Protein AF-A0A4Y2RBB6-F1 (afdb_monomer_lite)

Secondary structure (DSSP, 8-state):
-EEEEEEEETTTTEEEEEEEEE----SHHHHHHHHHHHHHHTT--GGG-----------

Foldseek 3Di:
DKDWDWDADPVVRDIGTDDIDDDPDDDPVSVVVSVVVVCVVVVHDCVPDDDDDDDPDDD

Sequence (59 aa):
MSQITRYVNIKDGEESFVDFVISHQKTGRNLTEEIMQKLSSEGLDIQNCSGQGFEHGRK

pLDDT: mean 82.12, std 9.69, range [45.78, 91.94]

Organism: Araneus ventricosus (NCBI:txid182803)

Structure (mmCIF, N/CA/C/O backbone):
data_AF-A0A4Y2RBB6-F1
#
_entry.id   AF-A0A4Y2RBB6-F1
#
loop_
_atom_site.group_PDB
_atom_site.id
_atom_site.type_symbol
_atom_site.label_atom_id
_atom_site.label_alt_id
_atom_site.label_comp_id
_atom_site.label_asym_id
_atom_site.label_entity_id
_atom_site.label_seq_id
_atom_site.pdbx_PDB_ins_code
_atom_site.Cartn_x
_atom_site.Cartn_y
_atom_site.Cartn_z
_atom_site.occupancy
_atom_site.B_iso_or_equiv
_atom_site.auth_seq_id
_atom_site.auth_comp_id
_atom_site.auth_asym_id
_atom_site.auth_atom_id
_atom_site.pdbx_PDB_model_num
ATOM 1 N N . MET A 1 1 ? -7.782 10.765 7.891 1.00 73.44 1 MET A N 1
ATOM 2 C CA . MET A 1 1 ? -6.503 10.766 7.149 1.00 73.44 1 MET A CA 1
ATOM 3 C C . MET A 1 1 ? -6.762 9.992 5.875 1.00 73.44 1 MET A C 1
ATOM 5 O O . MET A 1 1 ? -7.392 8.947 5.969 1.00 73.44 1 MET A O 1
ATOM 9 N N . SER A 1 2 ? -6.391 10.514 4.711 1.00 75.44 2 SER A N 1
ATOM 10 C CA . SER A 1 2 ? -6.531 9.772 3.457 1.00 75.44 2 SER A CA 1
ATOM 11 C C . SER A 1 2 ? -5.183 9.206 3.050 1.00 75.44 2 SER A C 1
ATOM 13 O O . SER A 1 2 ? -4.140 9.805 3.308 1.00 75.44 2 SER A O 1
ATOM 15 N N . GLN A 1 3 ? -5.222 8.042 2.426 1.00 80.12 3 GLN A N 1
ATOM 16 C CA . GLN A 1 3 ? -4.069 7.432 1.791 1.00 80.12 3 GLN A CA 1
ATOM 17 C C . GLN A 1 3 ? -4.445 7.096 0.359 1.00 80.12 3 GLN A C 1
ATOM 19 O O . GLN A 1 3 ? -5.621 6.903 0.052 1.00 80.12 3 GLN A O 1
ATOM 24 N N . ILE A 1 4 ? -3.450 7.067 -0.516 1.00 87.19 4 ILE A N 1
ATOM 25 C CA . ILE A 1 4 ? -3.647 6.838 -1.942 1.00 87.19 4 ILE A CA 1
ATOM 26 C C . ILE A 1 4 ? -2.850 5.603 -2.319 1.00 87.19 4 ILE A C 1
ATOM 28 O O . ILE A 1 4 ? -1.638 5.574 -2.102 1.00 87.19 4 ILE A O 1
ATOM 32 N N . THR A 1 5 ? -3.518 4.627 -2.920 1.00 86.25 5 THR A N 1
ATOM 33 C CA . THR A 1 5 ? -2.858 3.478 -3.535 1.00 86.25 5 THR A CA 1
ATOM 34 C C . THR A 1 5 ? -2.604 3.799 -5.002 1.00 86.25 5 THR A C 1
ATOM 36 O O . THR A 1 5 ? -3.505 4.248 -5.716 1.00 86.25 5 THR A O 1
ATOM 39 N N . ARG A 1 6 ? -1.365 3.596 -5.459 1.00 90.56 6 ARG A N 1
ATOM 40 C CA . ARG A 1 6 ? -0.967 3.801 -6.856 1.00 90.56 6 ARG A CA 1
ATOM 41 C C . ARG A 1 6 ? -0.161 2.604 -7.335 1.00 90.56 6 ARG A C 1
ATOM 43 O O . ARG A 1 6 ? 0.675 2.086 -6.597 1.00 90.56 6 ARG A O 1
ATOM 50 N N . TYR A 1 7 ? -0.434 2.169 -8.556 1.00 88.12 7 TYR A N 1
ATOM 51 C CA . TYR A 1 7 ? 0.368 1.169 -9.243 1.00 88.12 7 TYR A CA 1
ATOM 52 C C . TYR A 1 7 ? 1.511 1.871 -9.969 1.00 88.12 7 TYR A C 1
ATOM 54 O O . TYR A 1 7 ? 1.277 2.873 -10.643 1.00 88.12 7 TYR A O 1
ATOM 62 N N . VAL A 1 8 ? 2.726 1.340 -9.840 1.00 88.44 8 VAL A N 1
ATOM 63 C CA . VAL A 1 8 ? 3.918 1.878 -10.500 1.00 88.44 8 VAL A CA 1
ATOM 64 C C . VAL A 1 8 ? 4.558 0.777 -11.334 1.00 88.44 8 VAL A C 1
ATOM 66 O O . VAL A 1 8 ? 5.032 -0.227 -10.798 1.00 88.44 8 VAL A O 1
ATOM 69 N N . ASN A 1 9 ? 4.608 0.977 -12.648 1.00 89.69 9 ASN A N 1
ATOM 70 C CA . ASN A 1 9 ? 5.408 0.159 -13.544 1.00 89.69 9 ASN A CA 1
ATOM 71 C C . ASN A 1 9 ? 6.830 0.732 -13.600 1.00 89.69 9 ASN A C 1
ATOM 73 O O . ASN A 1 9 ? 7.099 1.707 -14.295 1.00 89.69 9 ASN A O 1
ATOM 77 N N . ILE A 1 10 ? 7.759 0.102 -12.879 1.00 86.88 10 ILE A N 1
ATOM 78 C CA . ILE A 1 10 ? 9.153 0.564 -12.770 1.00 86.88 10 ILE A CA 1
ATOM 79 C C . ILE A 1 10 ? 9.892 0.509 -14.118 1.00 86.88 10 ILE A C 1
ATOM 81 O O . ILE A 1 10 ? 10.834 1.270 -14.321 1.00 86.88 10 ILE A O 1
ATOM 85 N N . LYS A 1 11 ? 9.489 -0.376 -15.042 1.00 89.69 11 LYS A N 1
ATOM 86 C CA . LYS A 1 11 ? 10.174 -0.520 -16.336 1.00 89.69 11 LYS A CA 1
ATOM 87 C C . LYS A 1 11 ? 9.949 0.689 -17.235 1.00 89.69 11 LYS A C 1
ATOM 89 O O . LYS A 1 11 ? 10.904 1.182 -17.825 1.00 89.69 11 LYS A O 1
ATOM 94 N N . ASP A 1 12 ? 8.706 1.151 -17.293 1.00 89.19 12 ASP A N 1
ATOM 95 C CA . ASP A 1 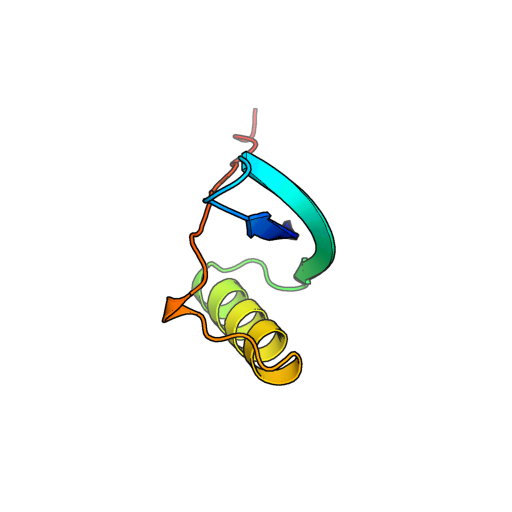12 ? 8.277 2.215 -18.205 1.00 89.19 12 ASP A CA 1
ATOM 96 C C . ASP A 1 12 ? 8.088 3.564 -17.484 1.00 89.19 12 ASP A C 1
ATOM 98 O O . ASP A 1 12 ? 7.865 4.591 -18.118 1.00 89.19 12 ASP A O 1
ATOM 102 N N . GLY A 1 13 ? 8.210 3.579 -16.151 1.00 85.81 13 GLY A N 1
ATOM 103 C CA . GLY A 1 13 ? 8.023 4.771 -15.321 1.00 85.81 13 GLY A CA 1
ATOM 104 C C . GLY A 1 13 ? 6.567 5.233 -15.229 1.00 85.81 13 GLY A C 1
ATOM 105 O O . GLY A 1 13 ? 6.314 6.374 -14.848 1.00 85.81 13 GLY A O 1
ATOM 106 N N . GLU A 1 14 ? 5.612 4.374 -15.590 1.00 91.94 14 GLU A N 1
ATOM 107 C CA . GLU A 1 14 ? 4.188 4.702 -15.584 1.00 91.94 14 GLU A CA 1
ATOM 108 C C . GLU A 1 14 ? 3.586 4.549 -14.187 1.00 91.94 14 GLU A C 1
ATOM 110 O O . GLU A 1 14 ? 3.846 3.577 -13.473 1.00 91.94 14 GLU A O 1
ATOM 115 N N . GLU A 1 15 ? 2.728 5.496 -13.817 1.00 91.25 15 GLU A N 1
ATOM 116 C CA . GLU A 1 15 ? 2.000 5.493 -12.554 1.00 91.25 15 GLU A CA 1
ATOM 117 C C . GLU A 1 15 ? 0.497 5.599 -12.820 1.00 91.25 15 GLU A C 1
ATOM 119 O O . GLU A 1 15 ? 0.046 6.418 -13.620 1.00 91.25 15 GLU A O 1
ATOM 124 N N . SER A 1 16 ? -0.292 4.757 -12.155 1.00 91.19 16 SER A N 1
ATOM 125 C CA . SER A 1 16 ? -1.752 4.731 -12.276 1.00 91.19 16 SER A CA 1
ATOM 126 C C . SER A 1 16 ? -2.415 4.808 -10.907 1.00 91.19 16 SER A C 1
ATOM 128 O O . SER A 1 16 ? -2.030 4.107 -9.969 1.00 91.19 16 SER A O 1
ATOM 130 N N . PHE A 1 17 ? -3.434 5.660 -10.791 1.00 90.38 17 PHE A N 1
ATOM 131 C CA . PHE A 1 17 ? -4.283 5.724 -9.605 1.00 90.38 17 PHE A CA 1
ATOM 132 C C . PHE A 1 17 ? -5.082 4.424 -9.453 1.00 90.38 17 PHE A C 1
ATOM 134 O O . PHE A 1 17 ? -5.642 3.933 -10.433 1.00 90.38 17 PHE A O 1
ATOM 141 N N . VAL A 1 18 ? -5.143 3.893 -8.229 1.00 86.75 18 VAL A N 1
ATOM 142 C CA . VAL A 1 18 ? -5.913 2.684 -7.908 1.00 86.75 18 VAL A CA 1
ATOM 143 C C . VAL A 1 18 ? -7.124 3.039 -7.051 1.00 86.75 18 VAL A C 1
ATOM 145 O O . VAL A 1 18 ? -8.253 2.860 -7.496 1.00 86.75 18 VAL A O 1
ATOM 148 N N . ASP A 1 19 ? -6.900 3.556 -5.839 1.00 86.88 19 ASP A N 1
ATOM 149 C CA . ASP A 1 19 ? -7.977 3.853 -4.888 1.00 86.88 19 ASP A CA 1
ATOM 150 C C . ASP A 1 19 ? 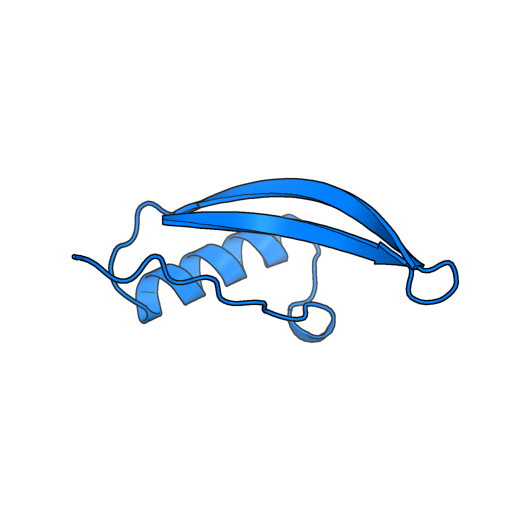-7.534 4.861 -3.808 1.00 86.88 19 ASP A C 1
ATOM 152 O O . ASP A 1 19 ? -6.338 5.093 -3.585 1.00 86.88 19 ASP A O 1
ATOM 156 N N . PHE A 1 20 ? -8.513 5.429 -3.101 1.00 86.00 20 PHE A N 1
ATOM 157 C CA . PHE A 1 20 ? -8.320 6.117 -1.829 1.00 86.00 20 PHE A CA 1
ATOM 158 C C . PHE A 1 20 ? -8.669 5.193 -0.662 1.00 86.00 20 PHE A C 1
ATOM 160 O O . PHE A 1 20 ? -9.807 4.755 -0.510 1.00 86.00 20 PHE A O 1
ATOM 167 N N . VAL A 1 21 ? -7.728 5.012 0.261 1.00 81.00 21 VAL A N 1
ATOM 168 C CA . VAL A 1 21 ? -8.030 4.417 1.565 1.00 81.00 21 VAL A CA 1
ATOM 169 C C . VAL A 1 21 ? -8.415 5.539 2.522 1.00 81.00 21 VAL A C 1
ATOM 171 O O . VAL A 1 21 ? -7.578 6.329 2.976 1.00 81.00 21 VAL A O 1
ATOM 174 N N . ILE A 1 22 ? -9.712 5.640 2.804 1.00 82.06 22 ILE A N 1
ATOM 175 C CA . ILE A 1 22 ? -10.247 6.578 3.791 1.00 82.06 22 ILE A CA 1
ATOM 176 C C . ILE A 1 22 ? -10.112 5.929 5.163 1.00 82.06 22 ILE A C 1
ATOM 178 O O . ILE A 1 22 ? -10.892 5.048 5.510 1.00 82.06 22 ILE A O 1
ATOM 182 N N . SER A 1 23 ? -9.130 6.376 5.947 1.00 79.25 23 SER A N 1
ATOM 183 C CA . SER A 1 23 ? -8.987 5.892 7.315 1.00 79.25 23 SER A CA 1
ATOM 184 C C . SER A 1 23 ? -9.870 6.676 8.277 1.00 79.25 23 SER A C 1
ATOM 186 O O . SER A 1 23 ? -9.839 7.917 8.325 1.00 79.25 23 SER A O 1
ATOM 188 N N . HIS A 1 24 ? -10.599 5.922 9.094 1.00 82.38 24 HIS A N 1
ATOM 189 C CA . HIS A 1 24 ? -11.429 6.434 10.184 1.00 82.38 24 HIS A CA 1
ATOM 190 C C . HIS A 1 24 ? -10.653 6.525 11.506 1.00 82.38 24 HIS A C 1
ATOM 192 O O . HIS A 1 24 ? -11.157 7.043 12.506 1.00 82.38 24 HIS A O 1
ATOM 198 N N . GLN A 1 25 ? -9.411 6.041 11.513 1.00 81.31 25 GLN A N 1
ATOM 199 C CA . GLN A 1 25 ? -8.557 5.949 12.684 1.00 81.31 25 GLN A CA 1
ATOM 200 C C . GLN A 1 25 ? -7.632 7.169 12.808 1.00 81.31 25 GLN A C 1
ATOM 202 O O . GLN A 1 25 ? -7.272 7.828 11.832 1.00 81.31 25 GLN A O 1
ATOM 207 N N . LYS A 1 26 ? -7.265 7.505 14.051 1.00 78.81 26 LYS A N 1
ATOM 208 C CA . LYS A 1 26 ? -6.438 8.688 14.374 1.00 78.81 26 LYS A CA 1
ATOM 209 C C . LYS A 1 26 ? -5.068 8.346 14.959 1.00 78.81 26 LYS A C 1
ATOM 211 O O . LYS A 1 26 ? -4.218 9.226 15.041 1.00 78.81 26 LYS A O 1
ATOM 216 N N . THR A 1 27 ? -4.859 7.104 15.394 1.00 81.94 27 THR A N 1
ATOM 217 C CA . THR A 1 27 ? -3.590 6.639 15.967 1.00 81.94 27 THR A CA 1
ATOM 218 C C . THR A 1 27 ? -2.793 5.881 14.910 1.00 81.94 27 THR A C 1
ATOM 220 O O . THR A 1 27 ? -3.373 5.197 14.069 1.00 81.94 27 THR A O 1
ATOM 223 N N . GLY A 1 28 ? -1.460 5.975 14.963 1.00 78.44 28 GLY A N 1
ATOM 224 C CA . GLY A 1 28 ? -0.588 5.319 13.980 1.00 78.44 28 GLY A CA 1
ATOM 225 C C . GLY A 1 28 ? -0.795 3.804 13.912 1.00 78.44 28 GLY A C 1
ATOM 226 O O . GLY A 1 28 ? -0.889 3.253 12.825 1.00 78.44 28 GLY A O 1
ATOM 227 N N . ARG A 1 29 ? -0.968 3.140 15.063 1.00 84.62 29 ARG A N 1
ATOM 228 C CA . ARG A 1 29 ? -1.218 1.692 15.115 1.00 84.62 29 ARG A CA 1
ATOM 229 C C . ARG A 1 29 ? -2.513 1.294 14.404 1.00 84.62 29 ARG A C 1
ATOM 231 O O . ARG A 1 29 ? -2.486 0.424 13.541 1.00 84.62 29 ARG A O 1
ATOM 238 N N . ASN A 1 30 ? -3.626 1.937 14.750 1.00 84.19 30 ASN A N 1
ATOM 239 C CA . ASN A 1 30 ? -4.927 1.587 14.181 1.00 84.19 30 ASN A CA 1
ATOM 240 C C . ASN A 1 30 ? -4.982 1.914 12.682 1.00 84.19 30 ASN A C 1
ATOM 242 O O . ASN A 1 30 ? -5.627 1.206 11.917 1.00 84.19 30 ASN A O 1
ATOM 246 N N . LEU A 1 31 ? -4.276 2.968 12.262 1.00 84.75 31 LEU A N 1
ATOM 247 C CA . LEU A 1 31 ? -4.090 3.299 10.856 1.00 84.75 31 LEU A CA 1
ATOM 248 C C . LEU A 1 31 ? -3.361 2.168 10.120 1.00 84.75 31 LEU A C 1
ATOM 250 O O . LEU A 1 31 ? -3.837 1.720 9.085 1.00 84.75 31 LEU A O 1
ATOM 254 N N . THR A 1 32 ? -2.238 1.680 10.656 1.00 85.19 32 THR A N 1
ATOM 255 C CA . THR A 1 32 ? -1.497 0.560 10.058 1.00 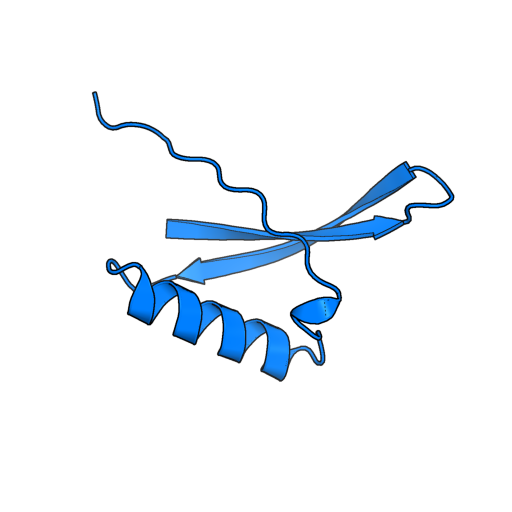85.19 32 THR A CA 1
ATOM 256 C C . THR A 1 32 ? -2.362 -0.692 9.936 1.00 85.19 32 THR A C 1
ATOM 258 O O . THR A 1 32 ? -2.35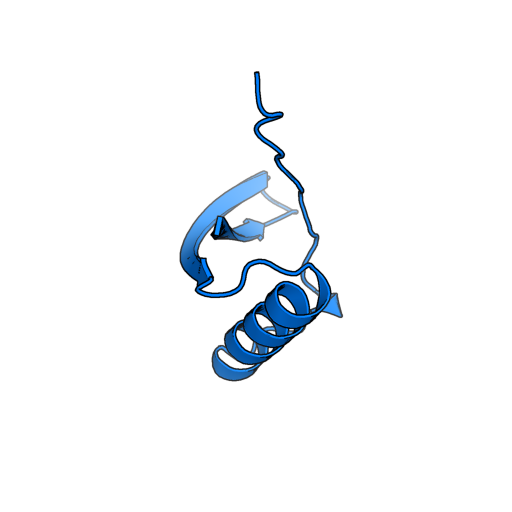5 -1.330 8.888 1.00 85.19 32 THR A O 1
ATOM 261 N N . GLU A 1 33 ? -3.139 -1.029 10.966 1.00 88.81 33 GLU A N 1
ATOM 262 C CA . GLU A 1 33 ? -4.042 -2.186 10.937 1.00 88.81 33 GLU A CA 1
ATOM 263 C C . GLU A 1 33 ? -5.111 -2.055 9.828 1.00 88.81 33 GLU A C 1
ATOM 265 O O . GLU A 1 33 ? -5.318 -3.004 9.071 1.00 88.81 33 GLU A O 1
ATOM 270 N N . GLU A 1 34 ? -5.724 -0.877 9.659 1.00 88.38 34 GLU A N 1
ATOM 271 C CA . GLU A 1 34 ? -6.735 -0.615 8.614 1.00 88.38 34 GLU A CA 1
ATOM 272 C C . GLU A 1 34 ? -6.139 -0.701 7.194 1.00 88.38 34 GLU A C 1
ATOM 274 O O . GLU A 1 34 ? -6.758 -1.265 6.290 1.00 88.38 34 GLU A O 1
ATOM 279 N N . ILE A 1 35 ? -4.903 -0.222 7.001 1.00 85.00 35 ILE A N 1
ATOM 280 C CA . ILE A 1 35 ? -4.170 -0.353 5.727 1.00 85.00 35 ILE A CA 1
ATOM 281 C C . ILE A 1 35 ? -3.925 -1.817 5.393 1.00 85.00 35 ILE A C 1
ATOM 283 O O . ILE A 1 35 ? -4.214 -2.259 4.283 1.00 85.00 35 ILE A O 1
ATOM 287 N N . MET A 1 36 ? -3.390 -2.569 6.356 1.00 88.25 36 MET A N 1
ATOM 288 C CA . MET A 1 36 ? -3.048 -3.975 6.163 1.00 88.25 36 MET A CA 1
ATOM 289 C C . MET A 1 36 ? -4.283 -4.804 5.803 1.00 88.25 36 MET A C 1
ATOM 291 O O . MET A 1 36 ? -4.216 -5.658 4.919 1.00 88.25 36 MET A O 1
ATOM 295 N N . GLN A 1 37 ? -5.425 -4.521 6.436 1.00 89.31 37 GLN A N 1
ATOM 296 C CA . GLN A 1 37 ? -6.698 -5.164 6.109 1.00 89.31 37 GLN A CA 1
ATOM 297 C C . GLN A 1 37 ? -7.168 -4.833 4.690 1.00 89.31 37 GLN A C 1
ATOM 299 O O . GLN A 1 37 ? -7.550 -5.741 3.953 1.00 89.31 37 GLN A O 1
ATOM 304 N N . LYS A 1 38 ? -7.109 -3.558 4.284 1.00 87.12 38 LYS A N 1
ATOM 305 C CA . LYS A 1 38 ? -7.516 -3.126 2.940 1.00 87.12 38 LYS A CA 1
ATOM 306 C C . LYS A 1 38 ? -6.639 -3.755 1.856 1.00 87.12 38 LYS A C 1
ATOM 308 O O . LYS A 1 38 ? -7.185 -4.381 0.951 1.00 87.12 38 LYS A O 1
ATOM 313 N N . LEU A 1 39 ? -5.312 -3.694 1.994 1.00 87.19 39 LEU A N 1
ATOM 314 C CA . LEU A 1 39 ? -4.381 -4.327 1.050 1.00 87.19 39 LEU A CA 1
ATOM 315 C C . LEU A 1 39 ? -4.633 -5.836 0.941 1.00 87.19 39 LEU A C 1
ATOM 317 O O . LEU A 1 39 ? -4.772 -6.362 -0.161 1.00 87.19 39 LEU A O 1
ATOM 321 N N . SER A 1 40 ? -4.792 -6.520 2.079 1.00 89.25 40 SER A N 1
ATOM 322 C CA . SER A 1 40 ? -5.090 -7.954 2.094 1.00 89.25 40 SER A CA 1
ATOM 323 C C . SER A 1 40 ? -6.418 -8.282 1.401 1.00 89.25 40 SER A C 1
ATOM 325 O O . SER A 1 40 ? -6.474 -9.249 0.643 1.00 89.25 40 SER A O 1
ATOM 327 N N . SER A 1 41 ? -7.465 -7.473 1.605 1.00 90.00 41 SER A N 1
ATOM 328 C CA . SER A 1 41 ? -8.769 -7.666 0.949 1.00 90.00 41 SER A CA 1
ATOM 329 C C . SER A 1 41 ? -8.721 -7.500 -0.574 1.00 90.00 41 SER A C 1
ATOM 331 O O . SER A 1 41 ? -9.544 -8.075 -1.281 1.00 90.00 41 SER A O 1
ATOM 333 N N . GLU A 1 42 ? -7.736 -6.755 -1.078 1.00 86.31 42 GLU A N 1
ATOM 334 C CA . GLU A 1 42 ? -7.504 -6.513 -2.506 1.00 86.31 42 GLU A CA 1
ATOM 335 C C . GLU A 1 42 ? -6.494 -7.495 -3.120 1.00 86.31 42 GLU A C 1
ATOM 337 O O . GLU A 1 42 ? -6.180 -7.403 -4.30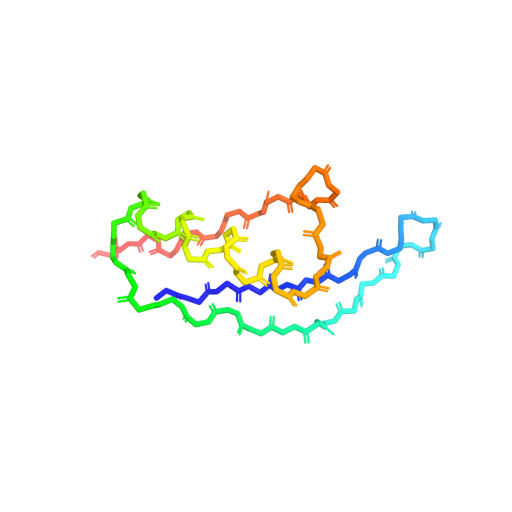5 1.00 86.31 42 GLU A O 1
ATOM 342 N N . GLY A 1 43 ? -5.980 -8.445 -2.331 1.00 89.06 43 GLY A N 1
ATOM 343 C CA . GLY A 1 43 ? -4.948 -9.384 -2.772 1.00 89.06 43 GLY A CA 1
ATOM 344 C C . GLY A 1 43 ? -3.574 -8.737 -2.969 1.00 89.06 43 GLY A C 1
ATOM 345 O O . GLY A 1 43 ? -2.731 -9.294 -3.670 1.00 89.06 43 GLY A O 1
ATOM 346 N N . LEU A 1 44 ? -3.344 -7.568 -2.365 1.00 86.56 44 LEU A N 1
ATOM 347 C CA . LEU A 1 44 ? -2.077 -6.849 -2.421 1.00 86.56 44 LEU A CA 1
ATOM 348 C C . LEU A 1 44 ? -1.176 -7.269 -1.257 1.00 86.56 44 LEU A C 1
ATOM 350 O O . LEU A 1 44 ? -1.577 -7.257 -0.092 1.00 86.56 44 LEU A O 1
ATOM 354 N N . ASP A 1 45 ? 0.069 -7.612 -1.578 1.00 85.75 45 ASP A N 1
ATOM 355 C CA . ASP A 1 45 ? 1.099 -7.908 -0.585 1.00 85.75 45 ASP A CA 1
ATOM 356 C C . ASP A 1 45 ? 1.836 -6.623 -0.194 1.00 85.75 45 ASP A C 1
ATOM 358 O O . ASP A 1 45 ? 2.428 -5.953 -1.044 1.00 85.75 45 ASP A O 1
ATOM 362 N N . ILE A 1 46 ? 1.847 -6.310 1.105 1.00 84.31 46 ILE A N 1
ATOM 363 C CA . ILE A 1 46 ? 2.569 -5.163 1.664 1.00 84.31 46 ILE A CA 1
ATOM 364 C C . ILE A 1 46 ? 4.066 -5.196 1.329 1.00 84.31 46 ILE A C 1
ATOM 366 O O . ILE A 1 46 ? 4.672 -4.138 1.200 1.00 84.31 46 ILE A O 1
ATOM 370 N N . GLN A 1 47 ? 4.668 -6.379 1.150 1.00 86.88 47 GLN A N 1
ATOM 371 C CA . GLN A 1 47 ? 6.081 -6.500 0.767 1.00 86.88 47 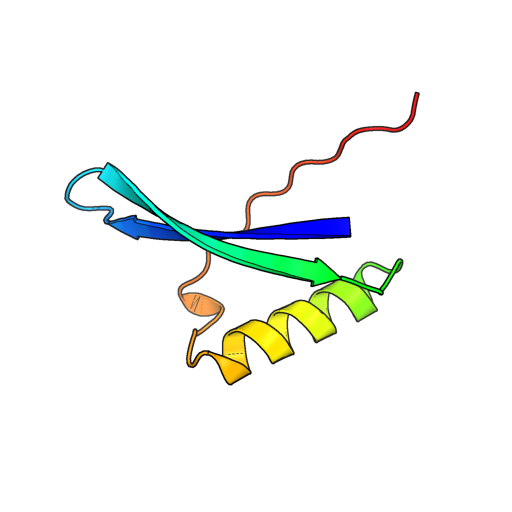GLN A CA 1
ATOM 372 C C . GLN A 1 47 ? 6.351 -5.946 -0.639 1.00 86.88 47 GLN A C 1
ATOM 374 O O . GLN A 1 47 ? 7.474 -5.555 -0.944 1.00 86.88 47 GLN A O 1
ATOM 379 N N . ASN A 1 48 ? 5.312 -5.864 -1.474 1.00 84.56 48 ASN A N 1
ATOM 380 C CA . ASN A 1 48 ? 5.357 -5.246 -2.797 1.00 84.56 48 ASN A CA 1
ATOM 381 C C . ASN A 1 48 ? 4.890 -3.778 -2.779 1.00 84.56 48 ASN A C 1
ATOM 383 O O . ASN A 1 48 ? 4.865 -3.128 -3.825 1.00 84.56 48 ASN A O 1
ATOM 387 N N . CYS A 1 49 ? 4.519 -3.233 -1.617 1.00 82.94 49 CYS A N 1
ATOM 388 C CA . CYS A 1 49 ? 4.111 -1.841 -1.462 1.00 82.94 49 CYS A CA 1
ATOM 389 C C . CYS A 1 49 ? 5.261 -0.998 -0.901 1.00 82.94 49 CYS A C 1
ATOM 391 O O . CYS A 1 49 ? 5.887 -1.344 0.097 1.00 82.94 49 CYS A O 1
ATOM 393 N N . SER A 1 50 ? 5.506 0.166 -1.503 1.00 81.38 50 SER A N 1
ATOM 394 C CA . SER A 1 50 ? 6.439 1.162 -0.965 1.00 81.38 50 SER A CA 1
ATOM 395 C C . SER A 1 50 ? 5.665 2.357 -0.419 1.00 81.38 50 SER A C 1
ATOM 397 O O . SER A 1 50 ? 4.983 3.061 -1.162 1.00 81.38 50 SER A O 1
ATOM 399 N N . GLY A 1 51 ? 5.756 2.574 0.894 1.00 74.69 51 GLY A N 1
ATOM 400 C CA . GLY A 1 51 ? 5.084 3.685 1.561 1.00 74.69 51 GLY A CA 1
ATOM 401 C C . GLY A 1 51 ? 5.752 5.026 1.258 1.00 74.69 51 GLY A C 1
ATOM 402 O O . GLY A 1 51 ? 6.967 5.163 1.381 1.00 74.69 51 GLY A O 1
ATOM 403 N N . GLN A 1 52 ? 4.950 6.034 0.915 1.00 72.38 52 GLN A N 1
ATOM 404 C CA . GLN A 1 52 ? 5.374 7.433 0.847 1.00 72.38 52 GLN A CA 1
ATOM 405 C C . GLN A 1 52 ? 4.501 8.247 1.802 1.00 72.38 52 GLN A C 1
ATOM 407 O O . GLN A 1 52 ? 3.278 8.275 1.664 1.00 72.38 52 GLN A O 1
ATOM 412 N N . GLY A 1 53 ? 5.123 8.870 2.801 1.00 68.81 53 GLY A N 1
ATOM 413 C CA . GLY A 1 53 ? 4.427 9.678 3.797 1.00 68.81 53 GLY A CA 1
ATOM 414 C C . GLY A 1 53 ? 4.405 11.148 3.397 1.00 68.81 53 GLY A C 1
ATOM 415 O O . GLY A 1 53 ? 5.459 11.751 3.224 1.00 68.81 53 GLY A O 1
ATOM 416 N N . PHE A 1 54 ? 3.212 11.733 3.305 1.00 64.69 54 PHE A N 1
ATOM 417 C CA . PHE A 1 54 ? 3.032 13.183 3.254 1.00 64.69 54 PHE A CA 1
ATOM 418 C C . PHE A 1 54 ? 2.333 13.630 4.535 1.00 64.69 54 PHE A C 1
ATOM 420 O O . PHE A 1 54 ? 1.191 13.251 4.795 1.00 64.69 54 PHE A O 1
ATOM 427 N N . GLU A 1 55 ? 3.018 14.438 5.339 1.00 63.38 55 GLU A N 1
ATOM 428 C CA . GLU A 1 55 ? 2.439 15.069 6.519 1.00 63.38 55 GLU A CA 1
ATOM 429 C C . GLU A 1 55 ? 2.168 16.542 6.207 1.00 63.38 55 GLU A C 1
ATOM 431 O O . GLU A 1 55 ? 3.085 17.320 5.947 1.00 63.38 55 GLU A O 1
ATOM 436 N N . HIS A 1 56 ? 0.900 16.951 6.248 1.00 65.38 56 HIS A N 1
ATOM 437 C CA . HIS A 1 56 ? 0.584 18.369 6.359 1.00 65.38 56 HIS A CA 1
ATOM 438 C C . HIS A 1 56 ? 0.818 18.766 7.817 1.00 65.38 56 HIS A C 1
ATOM 440 O O . HIS A 1 56 ? -0.068 18.589 8.657 1.00 65.38 56 HIS A O 1
ATOM 446 N N . GLY A 1 57 ? 2.024 19.251 8.121 1.00 51.78 57 GLY A N 1
ATOM 447 C CA . GLY A 1 57 ? 2.341 19.799 9.437 1.00 51.78 57 GLY A CA 1
ATOM 448 C C . GLY A 1 57 ? 1.277 20.822 9.844 1.00 51.78 57 GLY A C 1
ATOM 449 O O . GLY A 1 57 ? 0.926 21.709 9.061 1.00 51.78 57 GLY A O 1
ATOM 450 N N . ARG A 1 58 ? 0.707 20.667 11.046 1.00 57.72 58 ARG A N 1
ATOM 451 C CA . ARG A 1 58 ? -0.209 21.671 11.607 1.00 57.72 58 ARG A CA 1
ATOM 452 C C . ARG A 1 58 ? 0.540 23.007 11.713 1.00 57.72 58 ARG A C 1
ATOM 454 O O . ARG A 1 58 ? 1.661 23.022 12.214 1.00 57.72 58 ARG A O 1
ATOM 461 N N . LYS A 1 59 ? -0.078 24.094 11.238 1.00 45.78 59 LYS A N 1
ATOM 462 C CA . LYS A 1 59 ? 0.316 25.461 11.618 1.00 45.78 59 LYS A CA 1
ATOM 463 C C . LYS A 1 59 ? 0.081 25.684 13.106 1.00 45.78 59 LYS A C 1
ATOM 465 O O . LYS A 1 59 ? -0.921 25.130 13.616 1.00 45.78 59 LYS A O 1
#

Radius of gyration: 12.75 Å; chains: 1; bounding box: 22×35×34 Å